Protein AF-K1U7A4-F1 (afdb_monomer_lite)

Secondary structure (DSSP, 8-state):
-PPPPEEEE-GGG-BTTEEEEEETTS-EEEEE-SS--EEE-TTS-EEE-EEEEEEETTS-TTSTT--EEEEEE-SSEEEEESB--SSSSEEEEETTEEEEE--TT---PBP-----

Structure (mmCIF, N/CA/C/O backbone):
data_AF-K1U7A4-F1
#
_entry.id   AF-K1U7A4-F1
#
loop_
_atom_site.group_PDB
_atom_site.id
_atom_site.type_symbol
_atom_site.label_atom_id
_atom_site.label_alt_id
_atom_site.label_comp_id
_atom_site.label_asym_id
_atom_site.label_entity_id
_atom_site.label_seq_id
_atom_site.pdbx_PDB_ins_code
_atom_site.Cartn_x
_atom_site.Cartn_y
_atom_site.Cartn_z
_atom_site.occupancy
_atom_site.B_iso_or_equiv
_atom_site.auth_seq_id
_atom_site.auth_comp_id
_atom_site.auth_asym_id
_atom_site.auth_atom_id
_atom_site.pdbx_PDB_model_num
ATOM 1 N N . PRO A 1 1 ? -33.149 14.684 10.329 1.00 59.38 1 PRO A N 1
ATOM 2 C CA . PRO A 1 1 ? -32.162 14.189 11.317 1.00 59.38 1 PRO A CA 1
ATOM 3 C C . PRO A 1 1 ? -30.839 14.920 11.100 1.00 59.38 1 PRO A C 1
ATOM 5 O O . PRO A 1 1 ? -30.424 15.041 9.953 1.00 59.38 1 PRO A O 1
ATOM 8 N N . GLU A 1 2 ? -30.243 15.468 12.154 1.00 71.88 2 GLU A N 1
ATOM 9 C CA . GLU A 1 2 ? -28.869 15.977 12.084 1.00 71.88 2 GLU A CA 1
ATOM 10 C C . GLU A 1 2 ? -27.924 14.776 11.920 1.00 71.88 2 GLU A C 1
ATOM 12 O O . GLU A 1 2 ? -28.115 13.759 12.588 1.00 71.88 2 GLU A O 1
ATOM 17 N N . GLU A 1 3 ? -26.964 14.841 10.998 1.00 77.06 3 GLU A N 1
ATOM 18 C CA . GLU A 1 3 ? -25.970 13.774 10.846 1.00 77.06 3 GLU A CA 1
ATOM 19 C C . GLU A 1 3 ? -24.976 13.833 12.018 1.00 77.06 3 GLU A C 1
ATOM 21 O O . GLU A 1 3 ? -24.313 14.852 12.225 1.00 77.06 3 GLU A O 1
ATOM 26 N N . SER A 1 4 ? -24.874 12.745 12.794 1.00 87.31 4 SER A N 1
ATOM 27 C CA . SER A 1 4 ? -23.880 12.608 13.867 1.00 87.31 4 SER A CA 1
ATOM 28 C C . SER A 1 4 ? -22.467 12.677 13.287 1.00 87.31 4 SER A C 1
ATOM 30 O O . SER A 1 4 ? -22.133 11.965 12.337 1.00 87.31 4 SER A O 1
ATOM 32 N N . LYS A 1 5 ? -21.612 13.522 13.868 1.00 94.19 5 LYS A N 1
ATOM 33 C CA . LYS A 1 5 ? -20.250 13.751 13.371 1.00 94.19 5 LYS A CA 1
ATOM 34 C C . LYS A 1 5 ? -19.301 12.627 13.779 1.00 94.19 5 LYS A C 1
ATOM 36 O O . LYS A 1 5 ? -19.446 12.016 14.838 1.00 94.19 5 LYS A O 1
ATOM 41 N N . ILE A 1 6 ? -18.285 12.397 12.947 1.00 96.62 6 ILE A N 1
ATOM 42 C CA . ILE A 1 6 ? -17.186 11.478 13.252 1.00 96.62 6 ILE A CA 1
ATOM 43 C C . ILE A 1 6 ? -16.278 12.109 14.311 1.00 96.62 6 ILE A C 1
ATOM 45 O O . ILE A 1 6 ? -15.721 13.183 14.096 1.00 96.62 6 ILE A O 1
ATOM 49 N N . VAL A 1 7 ? -16.084 11.401 15.424 1.00 97.19 7 VAL A N 1
ATOM 50 C CA . VAL A 1 7 ? -15.178 11.805 16.512 1.00 97.19 7 VAL A CA 1
ATOM 51 C C . VAL A 1 7 ? -13.777 11.257 16.283 1.00 97.19 7 VAL A C 1
ATOM 53 O O . VAL A 1 7 ? -12.787 11.967 16.451 1.00 97.19 7 VAL A O 1
ATOM 56 N N . LYS A 1 8 ? -13.676 9.966 15.943 1.00 97.06 8 LYS A N 1
ATOM 57 C CA . LYS A 1 8 ? -12.390 9.296 15.720 1.00 97.06 8 LYS A CA 1
ATOM 58 C C . LYS A 1 8 ? -12.526 8.037 14.879 1.00 97.06 8 LYS A C 1
ATOM 60 O O . LYS A 1 8 ? -13.547 7.356 14.921 1.00 97.06 8 LYS A O 1
ATOM 65 N N . GLU A 1 9 ? -11.442 7.679 14.205 1.00 97.75 9 GLU A N 1
ATOM 66 C CA . GLU A 1 9 ? -11.266 6.350 13.623 1.00 97.75 9 GLU A CA 1
ATOM 67 C C . GLU A 1 9 ? -10.827 5.340 14.697 1.00 97.75 9 GLU A C 1
ATOM 69 O O . GLU A 1 9 ? -9.915 5.594 15.492 1.00 97.75 9 GLU A O 1
ATOM 74 N N . LEU A 1 10 ? -11.445 4.162 14.698 1.00 97.75 10 LEU A N 1
ATOM 75 C CA . LEU A 1 10 ? -11.065 3.010 15.511 1.00 97.75 10 LEU A CA 1
ATOM 76 C C . LEU A 1 10 ? -10.037 2.162 14.750 1.00 97.75 10 LEU A C 1
ATOM 78 O O . LEU A 1 10 ? -10.328 1.075 14.269 1.00 97.75 10 LEU A O 1
ATOM 82 N N . THR A 1 11 ? -8.801 2.656 14.643 1.00 96.81 11 THR A N 1
ATOM 83 C CA . THR A 1 11 ? -7.738 2.013 13.835 1.00 96.81 11 THR A CA 1
ATOM 84 C C . THR A 1 11 ? -7.393 0.568 14.232 1.00 96.81 11 THR A C 1
ATOM 86 O O . THR A 1 11 ? -6.803 -0.154 13.432 1.00 96.81 11 THR A O 1
ATOM 89 N N . GLY A 1 12 ? -7.749 0.137 15.448 1.00 96.69 12 GLY A N 1
ATOM 90 C CA . GLY A 1 12 ? -7.612 -1.254 15.899 1.00 96.69 12 GLY A CA 1
ATOM 91 C C . GLY A 1 12 ? -8.612 -2.222 15.257 1.00 96.69 12 GLY A C 1
ATOM 92 O O . GLY A 1 12 ? -8.328 -3.412 15.197 1.00 96.69 12 GLY A O 1
ATOM 93 N N . GLU A 1 13 ? -9.720 -1.702 14.728 1.00 97.31 13 GLU A N 1
ATOM 94 C CA . GLU A 1 13 ? -10.809 -2.463 14.096 1.00 97.31 13 GLU A CA 1
ATOM 95 C C . GLU A 1 13 ? -10.678 -2.502 12.564 1.00 97.31 13 GLU A C 1
ATOM 97 O O . GLU A 1 13 ? -11.574 -2.963 11.858 1.00 97.31 13 GLU A O 1
ATOM 102 N N . ARG A 1 14 ? -9.569 -1.985 12.015 1.00 98.00 14 ARG A N 1
ATOM 103 C CA . ARG A 1 14 ? -9.309 -2.029 10.572 1.00 98.00 14 ARG A CA 1
ATOM 104 C C . ARG A 1 14 ? -9.319 -3.472 10.081 1.00 98.00 14 ARG A C 1
ATOM 106 O O . ARG A 1 14 ? -8.724 -4.356 10.697 1.00 98.00 14 ARG A O 1
ATOM 113 N N . THR A 1 15 ? -9.926 -3.677 8.921 1.00 98.25 15 THR A N 1
ATOM 114 C CA . THR A 1 15 ? -9.773 -4.902 8.128 1.00 98.25 15 THR A CA 1
ATOM 115 C C . THR A 1 15 ? -9.108 -4.556 6.804 1.00 98.25 15 THR A C 1
ATOM 117 O O . THR A 1 15 ? -8.898 -3.382 6.510 1.00 98.25 15 THR A O 1
ATOM 120 N N . GLU A 1 16 ? -8.808 -5.548 5.973 1.00 98.12 16 GLU A N 1
ATOM 121 C CA . GLU A 1 16 ? -8.326 -5.325 4.604 1.00 98.12 16 GLU A CA 1
ATOM 122 C C . GLU A 1 16 ? -9.192 -4.310 3.832 1.00 98.12 16 GLU A C 1
ATOM 124 O O . GLU A 1 16 ? -8.669 -3.433 3.145 1.00 98.12 16 GLU A O 1
ATOM 129 N N . ASN A 1 17 ? -10.514 -4.357 4.032 1.00 98.38 17 ASN A N 1
ATOM 130 C CA . ASN A 1 17 ? -11.503 -3.647 3.221 1.00 98.38 17 ASN A CA 1
ATOM 131 C C . ASN A 1 17 ? -12.424 -2.713 4.019 1.00 98.38 17 ASN A C 1
ATOM 133 O O . ASN A 1 17 ? -13.454 -2.290 3.490 1.00 98.38 17 ASN A O 1
ATOM 137 N N . SER A 1 18 ? -12.130 -2.408 5.287 1.00 98.19 18 SER A N 1
ATOM 138 C CA . S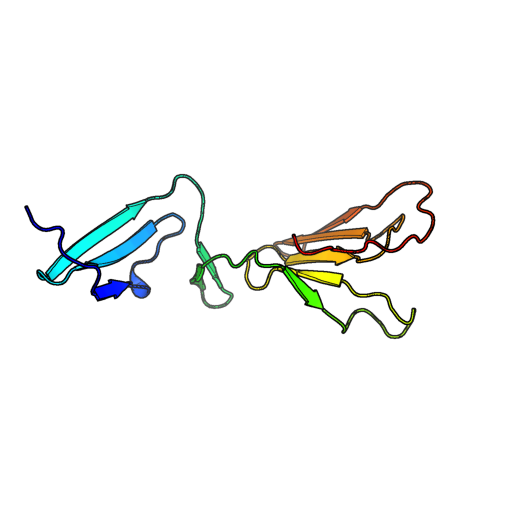ER A 1 18 ? -13.006 -1.540 6.083 1.00 98.19 18 SER A CA 1
ATOM 139 C C . SER A 1 18 ? -12.291 -0.635 7.078 1.00 98.19 18 SER A C 1
ATOM 141 O O . SER A 1 18 ? -11.206 -0.945 7.581 1.00 98.19 18 SER A O 1
ATOM 143 N N . LYS A 1 19 ? -12.954 0.487 7.374 1.00 98.31 19 LYS A N 1
ATOM 144 C CA . LYS A 1 19 ? -12.628 1.416 8.462 1.00 98.31 19 LYS A CA 1
ATOM 145 C C . LYS A 1 19 ? -13.842 1.581 9.364 1.00 98.31 19 LYS A C 1
ATOM 147 O O . LYS A 1 19 ? -14.960 1.723 8.871 1.00 98.31 19 LYS A O 1
ATOM 152 N N . GLU A 1 20 ? -13.612 1.603 10.669 1.00 98.19 20 GLU A N 1
ATOM 153 C CA . GLU A 1 20 ? -14.654 1.831 11.667 1.00 98.19 20 GLU A CA 1
ATOM 154 C C . GLU A 1 20 ? -14.429 3.175 12.362 1.00 98.19 20 GLU A C 1
ATOM 156 O O . GLU A 1 20 ? -13.304 3.523 12.726 1.00 98.19 20 GLU A O 1
ATOM 161 N N . PHE A 1 21 ? -15.501 3.937 12.554 1.00 98.19 21 PHE A N 1
ATOM 162 C CA . PHE A 1 21 ? -15.474 5.270 13.145 1.00 98.19 21 PHE A CA 1
ATOM 163 C C . PHE A 1 21 ? -16.452 5.355 14.314 1.00 98.19 21 PHE A C 1
ATOM 165 O O . PHE A 1 21 ? -17.572 4.857 14.223 1.00 98.19 21 PHE A O 1
ATOM 172 N N . LEU A 1 22 ? -16.039 6.012 15.399 1.00 97.69 22 LEU A N 1
ATOM 173 C CA . LEU A 1 22 ? -16.914 6.370 16.515 1.00 97.69 22 LEU A CA 1
ATOM 174 C C . LEU A 1 22 ? -17.585 7.716 16.224 1.00 97.69 22 LEU A C 1
ATOM 176 O O . LEU A 1 22 ? -16.893 8.686 15.895 1.00 97.69 22 LEU A O 1
ATOM 180 N N . LEU A 1 23 ? -18.905 7.771 16.385 1.00 97.25 23 LEU A N 1
ATOM 181 C CA . LEU A 1 23 ? -19.712 8.980 16.230 1.00 97.25 23 LEU A CA 1
ATOM 182 C C . LEU A 1 23 ? -19.972 9.662 17.585 1.00 97.25 23 LEU A C 1
ATOM 184 O O . LEU A 1 23 ? -19.819 9.047 18.642 1.00 97.25 23 LEU A O 1
ATOM 188 N N . GLU A 1 24 ? -20.354 10.942 17.559 1.00 97.19 24 GLU A N 1
ATOM 189 C CA . GLU A 1 24 ? -20.604 11.750 18.770 1.00 97.19 24 GLU A CA 1
ATOM 190 C C . GLU A 1 24 ? -21.722 11.186 19.665 1.00 97.19 24 GLU A C 1
ATOM 192 O O . GLU A 1 24 ? -21.659 11.325 20.885 1.00 97.19 24 GLU A O 1
ATOM 197 N N . ASP A 1 25 ? -22.705 10.493 19.085 1.00 94.94 25 ASP A N 1
ATOM 198 C CA . ASP A 1 25 ? -23.802 9.831 19.806 1.00 94.94 25 ASP A CA 1
ATOM 199 C C . ASP A 1 25 ? -23.419 8.458 20.401 1.00 94.94 25 ASP A C 1
ATOM 201 O O . ASP A 1 25 ? -24.256 7.769 20.988 1.00 94.94 25 ASP A O 1
ATOM 205 N N . GLY A 1 26 ? -22.152 8.052 20.264 1.00 94.50 26 GLY A N 1
ATOM 206 C CA . GLY A 1 26 ? -21.623 6.773 20.738 1.00 94.50 26 GLY A CA 1
ATOM 207 C C . GLY A 1 26 ? -21.870 5.595 19.792 1.00 94.50 26 GLY A C 1
ATOM 208 O O . GLY A 1 26 ? -21.367 4.499 20.056 1.00 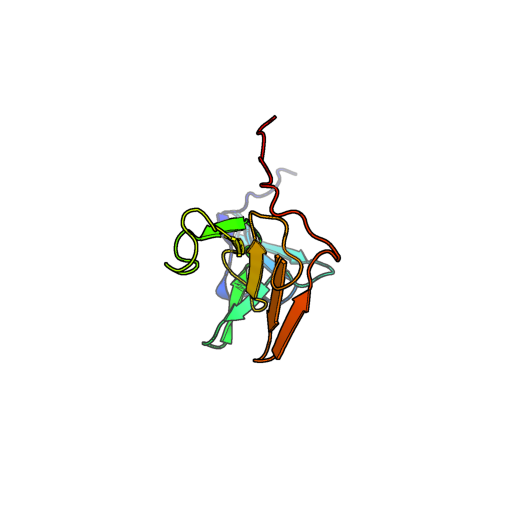94.50 26 GLY A O 1
ATOM 209 N N . THR A 1 27 ? -22.598 5.793 18.690 1.00 96.06 27 THR A N 1
ATOM 210 C CA . THR A 1 27 ? -22.763 4.769 17.653 1.00 96.06 27 THR A CA 1
ATOM 211 C C . THR A 1 27 ? -21.520 4.668 16.767 1.00 96.06 27 THR A C 1
ATOM 213 O O . THR A 1 27 ? -20.555 5.429 16.905 1.00 96.06 27 THR A O 1
ATOM 216 N N . LYS A 1 28 ? -21.509 3.677 15.869 1.00 96.44 28 LYS A N 1
ATOM 217 C CA . LYS A 1 28 ? -20.376 3.407 14.985 1.00 96.44 28 LYS A CA 1
ATOM 218 C C . LYS A 1 28 ? -20.786 3.436 13.520 1.00 96.44 28 LYS A C 1
ATOM 220 O O . LYS A 1 28 ? -21.832 2.904 13.157 1.00 96.44 28 LYS A O 1
ATOM 225 N N . MET A 1 29 ? -19.919 3.996 12.685 1.00 96.75 29 MET A N 1
ATOM 226 C CA . MET A 1 29 ? -20.019 3.940 11.228 1.00 96.75 29 MET A CA 1
ATOM 227 C C . MET A 1 29 ? -18.944 3.001 10.683 1.00 96.75 29 MET A C 1
ATOM 229 O O . MET A 1 29 ? -17.776 3.116 11.053 1.00 96.75 29 MET A O 1
ATOM 233 N N . ILE A 1 30 ? -19.330 2.110 9.770 1.00 97.50 30 ILE A N 1
ATOM 234 C CA . ILE A 1 30 ? -18.404 1.243 9.039 1.00 97.50 30 ILE A CA 1
ATOM 235 C C . ILE A 1 30 ? -18.362 1.713 7.587 1.00 97.50 30 ILE A C 1
ATOM 237 O O . ILE A 1 30 ? -19.377 1.688 6.892 1.00 97.50 30 ILE A O 1
ATOM 241 N N . ALA A 1 31 ? -17.184 2.125 7.128 1.00 97.75 31 ALA A N 1
ATOM 242 C CA . ALA A 1 31 ? -16.914 2.352 5.715 1.00 97.75 31 ALA A CA 1
ATOM 243 C C . ALA A 1 31 ? -16.372 1.054 5.108 1.00 97.75 31 ALA A C 1
ATOM 245 O O . ALA A 1 31 ? -15.301 0.590 5.503 1.00 97.75 31 ALA A O 1
ATOM 246 N N . GLN A 1 32 ? -17.117 0.473 4.168 1.00 98.12 32 GLN A N 1
ATOM 247 C CA . GLN A 1 32 ? -16.755 -0.750 3.452 1.00 98.12 32 GLN A CA 1
ATOM 248 C C . GLN A 1 32 ? -16.266 -0.401 2.042 1.00 98.12 32 GLN A C 1
ATOM 250 O O . GLN A 1 32 ? -16.894 0.393 1.341 1.00 98.12 32 GLN A O 1
ATOM 255 N N . TYR A 1 33 ? -15.172 -1.021 1.620 1.00 97.75 33 TYR A N 1
ATOM 256 C CA . TYR A 1 33 ? -14.581 -0.867 0.296 1.00 97.75 33 TYR A CA 1
ATOM 257 C C . TYR A 1 33 ? -14.614 -2.206 -0.445 1.00 97.75 33 TYR A C 1
ATOM 259 O O . TYR A 1 33 ? -14.527 -3.262 0.175 1.00 97.75 33 TYR A O 1
ATOM 267 N N . ASN A 1 34 ? -14.729 -2.168 -1.772 1.00 97.81 34 ASN A N 1
ATOM 268 C CA . ASN A 1 34 ? -14.709 -3.384 -2.596 1.00 97.81 34 ASN A CA 1
ATOM 269 C C . ASN A 1 34 ? -13.284 -3.898 -2.854 1.00 97.81 34 ASN A C 1
ATOM 271 O O . ASN A 1 34 ? -13.108 -5.064 -3.180 1.00 97.81 34 ASN A O 1
ATOM 275 N N . GLU A 1 35 ? -12.285 -3.029 -2.689 1.00 96.44 35 GLU A N 1
ATOM 276 C CA . GLU A 1 35 ? -10.865 -3.320 -2.891 1.00 96.44 35 GLU A CA 1
ATOM 277 C C . GLU A 1 35 ? -10.094 -3.112 -1.577 1.00 96.44 35 GLU A C 1
ATOM 279 O O . GLU A 1 35 ? -10.566 -2.354 -0.716 1.00 96.44 35 GLU A O 1
ATOM 284 N N . PRO A 1 36 ? -8.943 -3.780 -1.377 1.00 96.88 36 PRO A N 1
ATOM 285 C CA . PRO A 1 36 ? -8.113 -3.589 -0.193 1.00 96.88 36 PRO A CA 1
ATOM 286 C C . PRO A 1 36 ? -7.651 -2.136 -0.031 1.00 96.88 36 PRO A C 1
ATOM 288 O O . PRO A 1 36 ? -7.098 -1.530 -0.948 1.00 96.88 36 PRO A O 1
ATOM 291 N N . VAL A 1 37 ? -7.848 -1.577 1.162 1.00 97.50 37 VAL A N 1
ATOM 292 C CA . VAL A 1 37 ? -7.376 -0.230 1.546 1.00 97.50 37 VAL A CA 1
ATOM 293 C C . VAL A 1 37 ? -6.327 -0.275 2.659 1.00 97.50 37 VAL A C 1
ATOM 295 O O . VAL A 1 37 ? -5.644 0.721 2.916 1.00 97.50 37 VAL A O 1
ATOM 298 N N . HIS A 1 38 ? -6.154 -1.440 3.284 1.00 98.12 38 HIS A N 1
ATOM 299 C CA . HIS A 1 38 ? -5.092 -1.708 4.242 1.00 98.12 38 HIS A CA 1
ATOM 300 C C . HIS A 1 38 ? -4.297 -2.950 3.843 1.00 98.12 38 HIS A C 1
ATOM 302 O O . HIS A 1 38 ? -4.835 -3.883 3.256 1.00 98.12 38 HIS A O 1
ATOM 308 N N . TYR A 1 39 ? -3.039 -2.988 4.266 1.00 97.31 39 TYR A N 1
ATOM 309 C CA . TYR A 1 39 ? -2.175 -4.163 4.215 1.00 97.31 39 TYR A CA 1
ATOM 310 C C . TYR A 1 39 ? -1.644 -4.478 5.612 1.00 97.31 39 TYR A C 1
ATOM 312 O O . TYR A 1 39 ? -1.693 -3.637 6.516 1.00 97.31 39 TYR A O 1
ATOM 320 N N . LYS A 1 40 ? -1.130 -5.693 5.811 1.00 96.44 40 LYS A N 1
ATOM 321 C CA . LYS A 1 40 ? -0.436 -6.043 7.053 1.00 96.44 40 LYS A CA 1
ATOM 322 C C . LYS A 1 40 ? 1.027 -5.630 6.976 1.00 96.44 40 LYS A C 1
ATOM 324 O O . LYS A 1 40 ? 1.741 -6.041 6.066 1.00 96.44 40 LYS A O 1
ATOM 329 N N . ASP A 1 41 ? 1.478 -4.849 7.951 1.00 94.44 41 ASP A N 1
ATOM 330 C CA . ASP A 1 41 ? 2.897 -4.534 8.104 1.00 94.44 41 ASP A CA 1
ATOM 331 C C . ASP A 1 41 ? 3.715 -5.764 8.546 1.00 94.44 41 ASP A C 1
ATOM 333 O O . ASP A 1 41 ? 3.186 -6.849 8.800 1.00 94.44 41 ASP A O 1
ATOM 337 N N . SER A 1 42 ? 5.032 -5.593 8.689 1.00 91.81 42 SER A N 1
ATOM 338 C CA . SER A 1 42 ? 5.939 -6.659 9.142 1.00 91.81 42 SER A CA 1
ATOM 339 C C . SER A 1 42 ? 5.640 -7.189 10.552 1.00 91.81 42 SER A C 1
ATOM 341 O O . SER A 1 42 ? 6.187 -8.217 10.946 1.00 91.81 42 SER A O 1
ATOM 343 N N . LYS A 1 43 ? 4.775 -6.510 11.315 1.00 95.00 43 LYS A N 1
ATOM 344 C CA . LYS A 1 43 ? 4.302 -6.913 12.645 1.00 95.00 43 LYS A CA 1
ATOM 345 C C . LYS A 1 43 ? 2.886 -7.500 12.601 1.00 95.00 43 LYS A C 1
ATOM 347 O O . LYS A 1 43 ? 2.333 -7.821 13.651 1.00 95.00 43 LYS A O 1
ATOM 352 N N . GLY A 1 44 ? 2.293 -7.645 11.415 1.00 95.12 44 GLY A N 1
ATOM 353 C CA . GLY A 1 44 ? 0.949 -8.178 11.213 1.00 95.12 44 GLY A CA 1
ATOM 354 C C . GLY A 1 44 ? -0.184 -7.186 11.496 1.00 95.12 44 GLY A C 1
ATOM 355 O O . GLY A 1 44 ? -1.342 -7.608 11.541 1.00 95.12 44 GLY A O 1
ATOM 356 N N . LYS A 1 45 ? 0.114 -5.894 11.691 1.00 96.62 45 LYS A N 1
ATOM 357 C CA . LYS A 1 45 ? -0.887 -4.851 11.956 1.00 96.62 45 LYS A CA 1
ATOM 358 C C . LYS A 1 45 ? -1.426 -4.279 10.648 1.00 96.62 45 LYS A C 1
ATOM 360 O O . LYS A 1 45 ? -0.656 -4.012 9.732 1.00 96.62 45 LYS A O 1
ATOM 365 N N . TRP A 1 46 ? -2.732 -4.018 10.592 1.00 97.88 46 TRP A N 1
ATOM 366 C CA . TRP A 1 46 ? -3.347 -3.297 9.479 1.00 97.88 46 TRP A CA 1
ATOM 367 C C . TRP A 1 46 ? -2.874 -1.839 9.414 1.00 97.88 46 TRP A C 1
ATOM 369 O O . TRP A 1 46 ? -3.085 -1.046 10.340 1.00 97.88 46 TRP A O 1
ATOM 379 N N . VAL A 1 47 ? -2.246 -1.489 8.297 1.00 97.00 47 VAL A N 1
ATOM 380 C CA . VAL A 1 47 ? -1.763 -0.148 7.959 1.00 97.00 47 VAL A CA 1
ATOM 381 C C . VAL A 1 47 ? -2.386 0.268 6.634 1.00 97.00 47 VAL A C 1
ATOM 383 O O . VAL A 1 47 ? -2.637 -0.555 5.766 1.00 97.00 47 VAL A O 1
ATOM 386 N N . GLU A 1 48 ? -2.687 1.553 6.499 1.00 96.50 48 GLU A N 1
ATOM 387 C CA . GLU A 1 48 ? -3.311 2.107 5.299 1.00 96.50 48 GLU A CA 1
ATOM 388 C C . GLU A 1 48 ? -2.322 2.189 4.141 1.00 96.50 48 GLU A C 1
ATOM 390 O O . GLU A 1 48 ? -1.169 2.591 4.327 1.00 96.50 48 GLU A O 1
ATOM 395 N N . TYR A 1 49 ? -2.788 1.833 2.943 1.00 96.88 49 TYR A N 1
ATOM 396 C CA . TYR A 1 49 ? -2.024 2.063 1.726 1.00 96.88 49 TYR A CA 1
ATOM 397 C C . TYR A 1 49 ? -1.772 3.556 1.528 1.00 96.88 49 TYR A C 1
ATOM 399 O O . TYR A 1 49 ? -2.692 4.371 1.501 1.00 96.88 49 TYR A O 1
ATOM 407 N N . ASN A 1 50 ? -0.509 3.917 1.330 1.00 95.75 50 ASN A N 1
ATOM 408 C CA . ASN A 1 50 ? -0.105 5.266 0.979 1.00 95.75 50 ASN A CA 1
ATOM 409 C C . ASN A 1 50 ? 0.644 5.242 -0.354 1.00 95.75 50 ASN A C 1
ATOM 411 O O . ASN A 1 50 ? 1.864 5.065 -0.414 1.00 95.75 50 ASN A O 1
ATOM 415 N N . ASN A 1 51 ? -0.131 5.433 -1.420 1.00 93.88 51 ASN A N 1
ATOM 416 C CA . ASN A 1 51 ? 0.346 5.443 -2.800 1.00 93.88 51 ASN A CA 1
ATOM 417 C C . ASN A 1 51 ? 0.834 6.824 -3.261 1.00 93.88 51 ASN A C 1
ATOM 419 O O . ASN A 1 51 ? 1.157 6.989 -4.436 1.00 93.88 51 ASN A O 1
ATOM 423 N N . THR A 1 52 ? 0.910 7.816 -2.364 1.00 93.69 52 THR A N 1
ATOM 424 C CA . THR A 1 52 ? 1.544 9.095 -2.690 1.00 93.69 52 THR A CA 1
ATOM 425 C C . THR A 1 52 ? 3.005 8.843 -3.030 1.00 93.69 52 THR A C 1
ATOM 427 O O . THR A 1 52 ? 3.740 8.225 -2.256 1.00 93.69 52 THR A O 1
ATOM 430 N N . LEU A 1 53 ? 3.408 9.322 -4.203 1.00 91.44 53 LEU A N 1
ATOM 431 C CA . LEU A 1 53 ? 4.768 9.198 -4.693 1.00 91.44 53 LEU A CA 1
ATOM 432 C C . LEU A 1 53 ? 5.636 10.312 -4.114 1.00 91.44 53 LEU A C 1
ATOM 434 O O . LEU A 1 53 ? 5.271 11.486 -4.166 1.00 91.44 53 LEU A O 1
ATOM 438 N N . SER A 1 54 ? 6.799 9.942 -3.591 1.00 89.75 54 SER A N 1
ATOM 439 C CA . SER A 1 54 ? 7.828 10.885 -3.155 1.00 89.75 54 SER A CA 1
ATOM 440 C C . SER A 1 54 ? 9.137 10.609 -3.871 1.00 89.75 54 SER A C 1
ATOM 442 O O . SER A 1 54 ? 9.484 9.450 -4.105 1.00 89.75 54 SER A O 1
ATOM 444 N N . GLU A 1 55 ? 9.859 11.676 -4.203 1.00 88.31 55 GLU A N 1
ATOM 445 C CA . GLU A 1 55 ? 11.185 11.571 -4.798 1.00 88.31 55 GLU A CA 1
ATOM 446 C C . GLU A 1 55 ? 12.171 10.975 -3.784 1.00 88.31 55 GLU A C 1
ATOM 448 O O . GLU A 1 55 ? 12.409 11.533 -2.712 1.00 88.31 55 GLU A O 1
ATOM 453 N N . ASP A 1 56 ? 12.762 9.847 -4.150 1.00 78.50 56 ASP A N 1
ATOM 454 C CA . ASP A 1 56 ? 13.906 9.249 -3.494 1.00 78.50 56 ASP A CA 1
ATOM 455 C C . ASP A 1 56 ? 15.187 9.695 -4.216 1.00 78.50 56 ASP A C 1
ATOM 457 O O . ASP A 1 56 ? 15.477 9.303 -5.354 1.00 78.50 56 ASP A O 1
ATOM 461 N N . LYS A 1 57 ? 15.950 10.551 -3.531 1.00 66.56 57 LYS A N 1
ATOM 462 C CA . LYS A 1 57 ? 17.230 11.104 -3.998 1.00 66.56 57 LYS A CA 1
ATOM 463 C C . LYS A 1 57 ? 18.423 10.187 -3.699 1.00 66.56 57 LYS A C 1
ATOM 465 O O . LYS A 1 57 ? 19.557 10.592 -3.937 1.00 66.56 57 LYS A O 1
ATOM 470 N N . THR A 1 58 ? 18.195 8.984 -3.161 1.00 57.62 58 THR A N 1
ATOM 471 C CA . THR A 1 58 ? 19.260 8.044 -2.768 1.00 57.62 58 THR A CA 1
ATOM 472 C C . THR A 1 58 ? 19.636 7.027 -3.852 1.00 57.62 58 THR A C 1
ATOM 474 O O . THR A 1 58 ? 20.525 6.202 -3.637 1.00 57.62 58 THR A O 1
ATOM 477 N N . ALA A 1 59 ? 19.014 7.087 -5.036 1.00 50.34 59 ALA A N 1
ATOM 478 C CA . ALA A 1 59 ? 19.310 6.191 -6.151 1.00 50.34 59 ALA A CA 1
ATOM 479 C C . ALA A 1 59 ? 20.733 6.423 -6.717 1.00 50.34 59 ALA A C 1
ATOM 481 O O . ALA A 1 59 ? 20.948 7.321 -7.515 1.00 50.34 59 ALA A O 1
ATOM 482 N N . SER A 1 60 ? 21.672 5.586 -6.257 1.00 45.06 60 SER A N 1
ATOM 483 C CA . SER A 1 60 ? 23.072 5.337 -6.670 1.00 45.06 60 SER A CA 1
ATOM 484 C C . SER A 1 60 ? 23.988 6.532 -7.039 1.00 45.06 60 SER A C 1
ATOM 486 O O . SER A 1 60 ? 23.683 7.304 -7.944 1.00 45.06 60 SER A O 1
ATOM 488 N N . PRO A 1 61 ? 25.214 6.619 -6.475 1.00 44.91 61 PRO A N 1
ATOM 489 C CA . PRO A 1 61 ? 26.240 7.600 -6.870 1.00 44.91 61 PRO A CA 1
ATOM 490 C C . PRO A 1 61 ? 26.724 7.500 -8.330 1.00 44.91 61 PRO A C 1
ATOM 492 O O . PRO A 1 61 ? 27.454 8.380 -8.784 1.00 44.91 61 PRO A O 1
ATOM 495 N N . ASP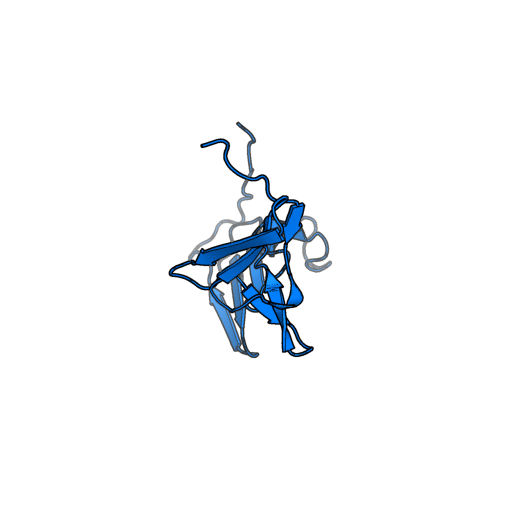 A 1 62 ? 26.365 6.435 -9.053 1.00 48.66 62 ASP A N 1
ATOM 496 C CA . ASP A 1 62 ? 26.985 6.083 -10.337 1.00 48.66 62 ASP A CA 1
ATOM 497 C C . ASP A 1 62 ? 26.502 6.924 -11.533 1.00 48.66 62 ASP A C 1
ATOM 499 O O . ASP A 1 62 ? 27.194 6.999 -12.547 1.00 48.66 62 ASP A O 1
ATOM 503 N N . GLU A 1 63 ? 25.359 7.613 -11.433 1.00 51.25 63 GLU A N 1
ATOM 504 C CA . GLU A 1 63 ? 24.916 8.585 -12.442 1.00 51.25 63 GLU A CA 1
ATOM 505 C C . GLU A 1 63 ? 24.284 9.814 -11.765 1.00 51.25 63 GLU A C 1
ATOM 507 O O . GLU A 1 63 ? 23.106 9.825 -11.408 1.00 51.25 63 GLU A O 1
ATOM 512 N N . ALA A 1 64 ? 25.055 10.896 -11.620 1.00 43.88 64 ALA A N 1
ATOM 513 C CA . ALA A 1 64 ? 24.563 12.160 -11.076 1.00 43.88 64 ALA A CA 1
ATOM 514 C C . ALA A 1 64 ? 23.234 12.604 -11.742 1.00 43.88 64 ALA A C 1
ATOM 516 O O . ALA A 1 64 ? 23.128 12.762 -12.964 1.00 43.88 64 ALA A O 1
ATOM 517 N N . GLY A 1 65 ? 22.196 12.814 -10.924 1.00 56.06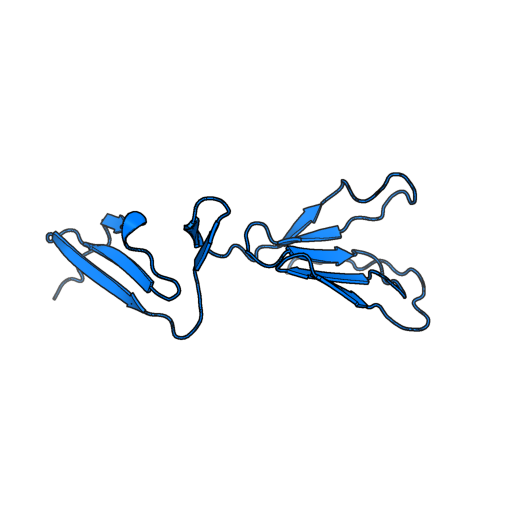 65 GLY A N 1
ATOM 518 C CA . GLY A 1 65 ? 20.878 13.297 -11.352 1.00 56.06 65 GLY A CA 1
ATOM 519 C C . GLY A 1 65 ? 19.881 12.217 -11.780 1.00 56.06 65 GLY A C 1
ATOM 520 O O . GLY A 1 65 ? 18.941 12.533 -12.511 1.00 56.06 65 GLY A O 1
ATOM 521 N N . ASP A 1 66 ? 20.109 10.959 -11.410 1.00 66.00 66 ASP A N 1
ATOM 522 C CA . ASP A 1 66 ? 19.143 9.866 -11.511 1.00 66.00 66 ASP A CA 1
ATOM 523 C C . ASP A 1 66 ? 18.327 9.801 -10.209 1.00 66.00 66 ASP A C 1
ATOM 525 O O . ASP A 1 66 ? 18.816 9.335 -9.188 1.00 66.00 66 ASP A O 1
ATOM 529 N N . SER A 1 67 ? 17.113 10.358 -10.208 1.00 76.50 67 SER A N 1
ATOM 530 C CA . SER A 1 67 ? 16.198 10.235 -9.066 1.00 76.50 67 SER A CA 1
ATOM 531 C C . SER A 1 67 ? 15.065 9.283 -9.416 1.00 76.50 67 SER A C 1
ATOM 533 O O . SER A 1 67 ? 14.809 8.964 -10.585 1.00 76.50 67 SER A O 1
ATOM 535 N N . SER A 1 68 ? 14.406 8.764 -8.391 1.00 86.94 68 SER A N 1
ATOM 536 C CA . SER A 1 68 ? 13.275 7.865 -8.572 1.00 86.94 68 SER A CA 1
ATOM 537 C C . SER A 1 68 ? 12.127 8.273 -7.673 1.00 86.94 68 SER A C 1
ATOM 539 O O . SER A 1 68 ? 12.327 8.976 -6.693 1.00 86.94 68 SER A O 1
ATOM 541 N N . TYR A 1 69 ? 10.921 7.849 -8.008 1.00 91.38 69 TYR A N 1
ATOM 542 C CA . TYR A 1 69 ? 9.736 8.039 -7.196 1.00 91.38 69 TYR A CA 1
ATOM 543 C C . TYR A 1 69 ? 9.321 6.699 -6.616 1.00 91.38 69 TYR A C 1
ATOM 545 O O . TYR A 1 69 ? 9.202 5.715 -7.349 1.00 91.38 69 TYR A O 1
ATOM 553 N N . THR A 1 70 ? 9.082 6.679 -5.309 1.00 93.06 70 THR A N 1
ATOM 554 C CA . THR A 1 70 ? 8.571 5.509 -4.595 1.00 93.06 70 THR A CA 1
ATOM 555 C C . THR A 1 70 ? 7.266 5.837 -3.896 1.00 93.06 70 THR A C 1
ATOM 557 O O . THR A 1 70 ? 7.050 6.973 -3.468 1.00 93.06 70 THR A O 1
ATOM 560 N N . ASN A 1 71 ? 6.391 4.842 -3.771 1.00 94.56 71 ASN A N 1
ATOM 561 C CA . ASN A 1 71 ? 5.234 4.942 -2.891 1.00 94.56 71 ASN A CA 1
ATOM 562 C C . ASN A 1 71 ? 5.676 4.964 -1.422 1.00 94.56 71 ASN A C 1
ATOM 564 O O . ASN A 1 71 ? 6.696 4.377 -1.054 1.00 94.56 71 ASN A O 1
ATOM 568 N N . LYS A 1 72 ? 4.904 5.653 -0.578 1.00 92.56 72 LYS A N 1
ATOM 569 C CA . LYS A 1 72 ? 5.273 5.906 0.819 1.00 92.56 72 LYS A CA 1
ATOM 570 C C . LYS A 1 72 ? 5.046 4.706 1.740 1.00 92.56 72 LYS A C 1
ATOM 572 O O . LYS A 1 72 ? 5.823 4.517 2.671 1.00 92.56 72 LYS A O 1
ATOM 577 N N . SER A 1 73 ? 3.974 3.935 1.536 1.00 92.94 73 SER A N 1
ATOM 578 C CA . SER A 1 73 ? 3.634 2.796 2.406 1.00 92.94 73 SER A CA 1
ATOM 579 C C . SER A 1 73 ? 2.759 1.776 1.678 1.00 92.94 73 SER A C 1
ATOM 581 O O . SER A 1 73 ? 1.647 2.103 1.268 1.00 92.94 73 SER A O 1
ATOM 583 N N . SER A 1 74 ? 3.250 0.549 1.514 1.00 95.38 74 SER A N 1
ATOM 584 C CA . SER A 1 74 ? 2.534 -0.566 0.883 1.00 95.38 74 SER A CA 1
ATOM 585 C C . SER A 1 74 ? 3.258 -1.891 1.162 1.00 95.38 74 SER A C 1
ATOM 587 O O . SER A 1 74 ? 4.419 -1.884 1.575 1.00 95.38 74 SER A O 1
ATOM 589 N N . ASP A 1 75 ? 2.596 -3.017 0.909 1.00 94.88 75 ASP A N 1
ATOM 590 C CA . ASP A 1 75 ? 3.202 -4.352 0.788 1.00 94.88 75 ASP A CA 1
ATOM 591 C C . ASP A 1 75 ? 3.799 -4.620 -0.610 1.00 94.88 75 ASP A C 1
ATOM 593 O O . ASP A 1 75 ? 4.470 -5.632 -0.837 1.00 94.88 75 ASP A O 1
ATOM 597 N N . ILE A 1 76 ? 3.605 -3.683 -1.540 1.00 94.62 76 ILE A N 1
ATOM 598 C CA . ILE A 1 76 ? 4.235 -3.649 -2.858 1.00 94.62 76 ILE A CA 1
ATOM 599 C C . ILE A 1 76 ? 5.111 -2.399 -2.939 1.00 94.62 76 ILE A C 1
ATOM 601 O O . ILE A 1 76 ? 4.616 -1.270 -2.907 1.00 94.62 76 ILE A O 1
ATOM 605 N N . SER A 1 77 ? 6.420 -2.588 -3.087 1.00 93.56 77 SER A N 1
ATOM 606 C CA . SER A 1 77 ? 7.343 -1.487 -3.359 1.00 93.56 77 SER A CA 1
ATOM 607 C C . SER A 1 77 ? 7.314 -1.157 -4.848 1.00 93.56 77 SER A C 1
ATOM 609 O O . SER A 1 77 ? 7.552 -2.024 -5.692 1.00 93.56 77 SER A O 1
ATOM 611 N N . VAL A 1 78 ? 7.004 0.098 -5.165 1.00 94.12 78 VAL A N 1
ATOM 612 C CA . VAL A 1 78 ? 6.973 0.628 -6.531 1.00 94.12 78 VAL A CA 1
ATOM 613 C C . VAL A 1 78 ? 8.110 1.622 -6.678 1.00 94.12 78 VAL A C 1
ATOM 615 O O . VAL A 1 78 ? 8.210 2.544 -5.880 1.00 94.12 78 VAL A O 1
ATOM 618 N N . ASN A 1 79 ? 8.933 1.481 -7.714 1.00 93.06 79 ASN A N 1
ATOM 619 C CA . ASN A 1 79 ? 9.956 2.464 -8.057 1.00 93.06 79 ASN A CA 1
ATOM 620 C C . ASN A 1 79 ? 9.819 2.891 -9.522 1.00 93.06 79 ASN A C 1
ATOM 622 O O . ASN A 1 79 ? 9.775 2.042 -10.420 1.00 93.06 79 ASN A O 1
ATOM 626 N N . LEU A 1 80 ? 9.754 4.203 -9.743 1.00 92.00 80 LEU A N 1
ATOM 627 C CA . LEU A 1 80 ? 9.637 4.839 -11.053 1.00 92.00 80 LEU A CA 1
ATOM 628 C C . LEU A 1 80 ? 10.828 5.771 -11.268 1.00 92.00 80 LEU A C 1
ATOM 630 O O . LEU A 1 80 ? 11.004 6.731 -10.523 1.00 92.00 80 LEU A O 1
ATOM 634 N N . SER A 1 81 ? 11.645 5.533 -12.287 1.00 88.38 81 SER A N 1
ATOM 635 C CA . SER A 1 81 ? 12.755 6.432 -12.606 1.00 88.38 81 SER A CA 1
ATOM 636 C C . SER A 1 81 ? 12.256 7.757 -13.194 1.00 88.38 81 SER A C 1
ATOM 638 O O . SER A 1 81 ? 11.306 7.784 -13.974 1.00 88.38 81 SER A O 1
ATOM 640 N N . ASN A 1 82 ? 12.941 8.859 -12.878 1.00 86.38 82 ASN A N 1
ATOM 641 C CA . ASN A 1 82 ? 12.692 10.173 -13.483 1.00 86.38 82 ASN A CA 1
ATOM 642 C C . ASN A 1 82 ? 13.267 10.327 -14.914 1.00 86.38 82 ASN A C 1
ATOM 644 O O . ASN A 1 82 ? 13.127 11.381 -15.543 1.00 86.38 82 ASN A O 1
ATOM 648 N N . LYS A 1 83 ? 13.932 9.291 -15.438 1.00 82.81 83 LYS A N 1
ATOM 649 C CA . LYS A 1 83 ? 14.561 9.258 -16.765 1.00 82.81 83 LYS A CA 1
ATOM 650 C C . LYS A 1 83 ? 14.099 8.044 -17.537 1.00 82.81 83 LYS A C 1
ATOM 652 O O . LYS A 1 83 ? 14.144 6.941 -17.006 1.00 82.81 83 LYS A O 1
ATOM 657 N N . ALA A 1 84 ? 13.793 8.223 -18.819 1.00 85.19 84 ALA A N 1
ATOM 658 C CA . ALA A 1 84 ? 13.540 7.104 -19.716 1.00 85.19 84 ALA A CA 1
ATOM 659 C C . ALA A 1 84 ? 14.763 6.171 -19.784 1.00 85.19 84 ALA A C 1
ATOM 661 O O . ALA A 1 84 ? 15.875 6.597 -20.109 1.00 85.19 84 ALA A O 1
ATOM 662 N N . LYS A 1 85 ? 14.546 4.886 -19.486 1.00 83.69 85 LYS A N 1
ATOM 663 C CA . LYS A 1 85 ? 15.568 3.831 -19.511 1.00 83.69 85 LYS A CA 1
ATOM 664 C C . LYS A 1 85 ? 15.043 2.588 -20.213 1.00 83.69 85 LYS A C 1
ATOM 666 O O . LYS A 1 85 ? 13.852 2.286 -20.147 1.00 83.69 85 LYS A O 1
ATOM 671 N N . SER A 1 86 ? 15.949 1.827 -20.819 1.00 86.25 86 SER A N 1
ATOM 672 C CA . SER A 1 86 ? 15.632 0.528 -21.425 1.00 86.25 86 SER A CA 1
ATOM 673 C C . SER A 1 86 ? 15.498 -0.606 -20.415 1.00 86.25 86 SER A C 1
ATOM 675 O O . SER A 1 86 ? 14.891 -1.632 -20.704 1.00 86.25 86 SER A O 1
ATOM 677 N N . LYS A 1 87 ? 16.022 -0.416 -19.202 1.00 86.38 87 LYS A N 1
ATOM 678 C CA . LYS A 1 87 ? 15.916 -1.345 -18.072 1.00 86.38 87 LYS A CA 1
ATOM 679 C C . LYS A 1 87 ? 15.708 -0.546 -16.792 1.00 86.38 87 LYS A C 1
ATOM 681 O O . LYS A 1 87 ? 16.244 0.553 -16.681 1.00 86.38 87 LYS A O 1
ATOM 686 N N . ASN A 1 88 ? 14.991 -1.104 -15.816 1.00 87.19 88 ASN A N 1
ATOM 687 C CA . ASN A 1 88 ? 14.770 -0.457 -14.517 1.00 87.19 88 ASN A CA 1
ATOM 688 C C . ASN A 1 88 ? 14.144 0.950 -14.613 1.00 87.19 88 ASN A C 1
ATOM 690 O O . ASN A 1 88 ? 14.421 1.801 -13.774 1.00 87.19 88 ASN A O 1
ATOM 694 N N . MET A 1 89 ? 13.310 1.198 -15.632 1.00 90.06 89 MET A N 1
ATOM 695 C CA . MET A 1 89 ? 12.477 2.408 -15.693 1.00 90.06 89 MET A CA 1
ATOM 696 C C . MET A 1 89 ? 11.349 2.310 -14.669 1.00 90.06 89 MET A C 1
ATOM 698 O O . MET A 1 89 ? 11.088 3.247 -13.922 1.00 90.06 89 MET A O 1
ATOM 702 N N . ILE A 1 90 ? 10.696 1.148 -14.647 1.00 92.88 90 ILE A N 1
ATOM 703 C CA . ILE A 1 90 ? 9.669 0.784 -13.680 1.00 92.88 90 ILE A CA 1
ATOM 704 C C . ILE A 1 90 ? 10.129 -0.501 -13.004 1.00 92.88 90 ILE A C 1
ATOM 706 O O . ILE A 1 90 ? 10.618 -1.429 -13.665 1.00 92.88 90 ILE A O 1
ATOM 710 N N . SER A 1 91 ? 9.988 -0.569 -11.684 1.00 94.38 91 SER A N 1
ATOM 711 C CA . SER A 1 91 ? 10.121 -1.827 -10.963 1.00 94.38 91 SER A CA 1
ATOM 712 C C . SER A 1 91 ? 9.093 -1.966 -9.854 1.00 94.38 91 SER A C 1
ATOM 714 O O . SER A 1 91 ? 8.730 -0.996 -9.192 1.00 94.38 91 SER A O 1
ATOM 716 N N . LEU A 1 92 ? 8.633 -3.200 -9.689 1.00 95.56 92 LEU A N 1
ATOM 717 C CA . LEU A 1 92 ? 7.688 -3.626 -8.671 1.00 95.56 92 LEU A CA 1
ATOM 718 C C . LEU A 1 92 ? 8.345 -4.748 -7.880 1.00 95.56 92 LEU A C 1
ATOM 720 O O . LEU A 1 92 ? 8.860 -5.699 -8.478 1.00 95.56 92 LEU A O 1
ATOM 724 N N . GLN A 1 93 ? 8.322 -4.647 -6.557 1.00 95.06 93 GLN A N 1
ATOM 725 C CA . GLN A 1 93 ? 8.792 -5.696 -5.665 1.00 95.06 93 GLN A CA 1
ATOM 726 C C . GLN A 1 93 ? 7.699 -6.071 -4.670 1.00 95.06 93 GLN A C 1
ATOM 728 O O . GLN A 1 93 ? 7.145 -5.215 -3.986 1.00 95.06 93 GLN A O 1
ATOM 733 N N . SER A 1 94 ? 7.411 -7.365 -4.581 1.00 93.88 94 SER A N 1
ATOM 734 C CA . SER A 1 94 ? 6.462 -7.927 -3.622 1.00 93.88 94 SER A CA 1
ATOM 735 C C . SER A 1 94 ? 6.890 -9.343 -3.256 1.00 93.88 94 SER A C 1
ATOM 737 O O . SER A 1 94 ? 7.364 -10.093 -4.112 1.00 93.88 94 SER A O 1
ATOM 739 N N . ASN A 1 95 ? 6.760 -9.709 -1.978 1.00 90.50 95 ASN A N 1
ATOM 740 C CA . ASN A 1 95 ? 7.063 -11.053 -1.470 1.00 90.50 95 ASN A CA 1
ATOM 741 C C . ASN A 1 95 ? 8.447 -11.595 -1.886 1.00 90.50 95 ASN A C 1
ATOM 743 O O . ASN A 1 95 ? 8.605 -12.777 -2.173 1.00 90.50 95 ASN A O 1
ATOM 747 N N . GLY A 1 96 ? 9.456 -10.719 -1.957 1.00 90.31 96 GLY A N 1
ATOM 748 C CA . GLY A 1 96 ? 10.822 -11.071 -2.367 1.00 90.31 96 GLY A CA 1
ATOM 749 C C . GLY A 1 96 ? 11.042 -11.211 -3.879 1.00 90.31 96 GLY A C 1
ATOM 750 O O . GLY A 1 96 ? 12.190 -11.292 -4.310 1.00 90.31 96 GLY A O 1
ATOM 751 N N . TYR A 1 97 ? 9.990 -11.163 -4.6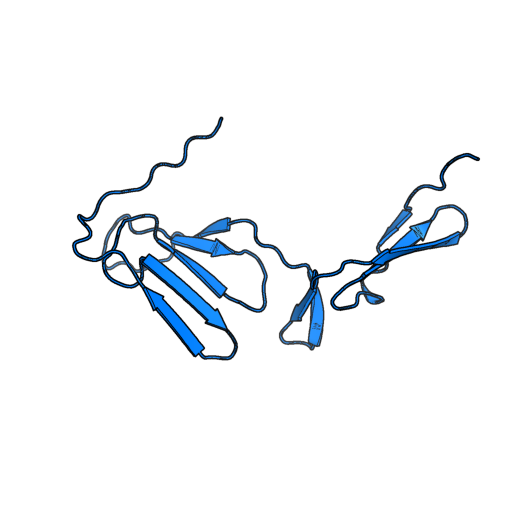97 1.00 96.00 97 TYR A N 1
ATOM 752 C CA . TYR A 1 97 ? 10.077 -11.197 -6.158 1.00 96.00 97 TYR A CA 1
ATOM 753 C C . TYR A 1 97 ? 10.092 -9.787 -6.743 1.00 96.00 97 TYR A C 1
ATOM 755 O O . TYR A 1 97 ? 9.465 -8.875 -6.204 1.00 96.00 97 TYR A O 1
ATOM 763 N N . LYS A 1 98 ? 10.793 -9.612 -7.869 1.00 95.31 98 LYS A N 1
ATOM 764 C CA . LYS A 1 98 ? 10.907 -8.332 -8.576 1.00 95.31 98 LYS A CA 1
ATOM 765 C C . LYS A 1 98 ? 10.566 -8.495 -10.052 1.00 95.31 98 LYS A C 1
ATOM 767 O O . LYS A 1 98 ? 11.132 -9.350 -10.727 1.00 95.31 98 LYS A O 1
ATOM 772 N N . ILE A 1 99 ? 9.708 -7.614 -10.557 1.00 96.19 99 ILE A N 1
ATOM 773 C CA . ILE A 1 99 ? 9.467 -7.420 -11.991 1.00 96.19 99 ILE A CA 1
ATOM 774 C C . ILE A 1 99 ? 9.980 -6.028 -12.359 1.00 96.19 99 ILE A C 1
ATOM 776 O O . ILE A 1 99 ? 9.793 -5.069 -11.609 1.00 96.19 99 ILE A O 1
ATOM 780 N N . SER A 1 100 ? 10.660 -5.906 -13.499 1.00 94.62 100 SER A N 1
ATOM 781 C CA . SER A 1 100 ? 11.141 -4.617 -13.987 1.00 94.62 100 SER A CA 1
ATOM 782 C C . SER A 1 100 ? 11.203 -4.567 -15.506 1.00 94.62 100 SER A C 1
ATOM 784 O O . SER A 1 100 ? 11.567 -5.548 -16.150 1.00 94.62 100 SER A O 1
ATOM 786 N N . TRP A 1 101 ? 10.864 -3.409 -16.066 1.00 94.31 101 TRP A N 1
ATOM 787 C CA . TRP A 1 101 ? 10.898 -3.161 -17.502 1.00 94.31 101 TRP A CA 1
ATOM 788 C C . TRP A 1 101 ? 11.290 -1.712 -17.806 1.00 94.31 101 TRP A C 1
ATOM 790 O O . TRP A 1 101 ? 11.492 -0.884 -16.910 1.00 94.31 101 TRP A O 1
ATOM 800 N N . GLY A 1 102 ? 11.448 -1.430 -19.094 1.00 92.38 102 GLY A N 1
ATOM 801 C CA . GLY A 1 102 ? 11.755 -0.118 -19.638 1.00 92.38 102 GLY A CA 1
ATOM 802 C C . GLY A 1 102 ? 11.368 -0.032 -21.107 1.00 92.38 102 GLY A C 1
ATOM 803 O O . GLY A 1 102 ? 10.775 -0.962 -21.652 1.00 92.38 102 GLY A O 1
ATOM 804 N N . TYR A 1 103 ? 11.679 1.099 -21.729 1.00 87.88 103 TYR A N 1
ATOM 805 C CA . TYR A 1 103 ? 11.372 1.335 -23.136 1.00 87.88 103 TYR A CA 1
ATOM 806 C C . TYR A 1 103 ? 12.506 0.835 -24.021 1.00 87.88 103 TYR A C 1
ATOM 808 O O . TYR A 1 103 ? 13.667 1.202 -23.822 1.00 87.88 103 TYR A O 1
ATOM 816 N N . ASP A 1 104 ? 12.178 0.031 -25.026 1.00 86.19 104 ASP A N 1
ATOM 817 C CA . ASP A 1 104 ? 13.165 -0.320 -26.039 1.00 86.19 104 ASP A CA 1
ATOM 818 C C . ASP A 1 104 ? 13.670 0.949 -26.751 1.00 86.19 104 ASP A C 1
ATOM 820 O O . ASP A 1 104 ? 12.910 1.892 -26.972 1.00 86.19 104 ASP A O 1
ATOM 824 N N . ASN A 1 105 ? 14.968 1.002 -27.057 1.00 82.50 105 ASN A N 1
ATOM 825 C CA . ASN A 1 105 ? 15.639 2.174 -27.641 1.00 82.50 105 ASN A CA 1
ATOM 826 C C . ASN A 1 105 ? 15.467 3.499 -26.865 1.00 82.50 105 ASN A C 1
ATOM 828 O O . ASN A 1 105 ? 15.493 4.574 -27.466 1.00 82.50 105 ASN A O 1
ATOM 832 N N . ALA A 1 106 ? 15.311 3.456 -25.536 1.00 78.19 106 ALA A N 1
ATOM 833 C CA . ALA A 1 106 ? 15.220 4.666 -24.718 1.00 78.19 106 ALA A CA 1
ATOM 834 C C . ALA A 1 106 ? 16.428 5.605 -24.930 1.00 78.19 106 ALA A C 1
ATOM 836 O O . ALA A 1 106 ? 17.531 5.351 -24.440 1.00 78.19 106 ALA A O 1
ATOM 837 N N . GLY A 1 107 ? 16.205 6.733 -25.611 1.00 66.50 107 GLY A N 1
ATOM 838 C CA . GLY A 1 107 ? 17.060 7.907 -25.472 1.00 66.50 107 GLY A CA 1
ATOM 839 C C . GLY A 1 107 ? 16.891 8.425 -24.048 1.00 66.50 107 GLY A C 1
ATOM 840 O O . GLY A 1 107 ? 15.757 8.531 -23.590 1.00 66.50 107 GLY A O 1
ATOM 841 N N . LYS A 1 108 ? 17.988 8.675 -23.324 1.00 61.09 108 LYS A N 1
ATOM 842 C CA . LYS A 1 108 ? 18.024 9.057 -21.896 1.00 61.09 108 LYS A CA 1
ATOM 843 C C . LYS A 1 108 ? 17.377 10.438 -21.607 1.00 61.09 108 LYS A C 1
ATOM 845 O O . LYS A 1 108 ? 18.014 11.316 -21.027 1.00 61.09 108 LYS A O 1
ATOM 850 N N . SER A 1 109 ? 16.138 10.663 -22.033 1.00 64.94 109 SER A N 1
ATOM 851 C CA . SER A 1 109 ? 15.373 11.898 -21.860 1.00 64.94 109 SER A CA 1
ATOM 852 C C . SER A 1 109 ? 14.762 11.958 -20.457 1.00 64.94 109 SER A C 1
ATOM 854 O O . SER A 1 109 ? 14.299 10.946 -19.925 1.00 64.94 109 SER A O 1
ATOM 856 N N . LYS A 1 110 ? 14.776 13.148 -19.847 1.00 60.84 110 LYS A N 1
ATOM 857 C CA . LYS A 1 110 ? 14.206 13.404 -18.515 1.00 60.84 110 LYS A CA 1
ATOM 858 C C . LYS A 1 110 ? 12.717 13.734 -18.621 1.00 60.84 110 LYS A C 1
ATOM 860 O O . LYS A 1 110 ? 12.329 14.464 -19.531 1.00 60.84 110 LYS A O 1
ATOM 865 N N . ALA A 1 111 ? 11.914 13.218 -17.695 1.00 61.91 111 ALA A N 1
ATOM 866 C CA . ALA A 1 111 ? 10.532 13.652 -17.520 1.00 61.91 111 ALA A CA 1
ATOM 867 C C . ALA A 1 111 ? 10.491 14.901 -16.623 1.00 61.91 111 ALA A C 1
ATOM 869 O O . ALA A 1 111 ? 11.206 14.955 -15.624 1.00 61.91 111 ALA A O 1
ATOM 870 N N . ASP A 1 112 ? 9.665 15.882 -16.985 1.00 67.69 112 ASP A N 1
ATOM 871 C CA . ASP A 1 112 ? 9.394 17.084 -16.189 1.00 67.69 112 ASP A CA 1
ATOM 872 C C . ASP A 1 112 ? 7.931 17.042 -15.724 1.00 67.69 112 ASP A C 1
ATOM 874 O O . ASP A 1 112 ? 7.034 16.780 -16.531 1.00 67.69 112 ASP A O 1
ATOM 878 N N . VAL A 1 113 ? 7.687 17.235 -14.425 1.00 69.06 113 VAL A N 1
ATOM 879 C CA . VAL A 1 113 ? 6.334 17.241 -13.846 1.00 69.06 113 VAL A CA 1
ATOM 880 C C . VAL A 1 113 ? 5.932 18.692 -13.624 1.00 69.06 113 VAL A C 1
ATOM 882 O O . VAL A 1 113 ? 6.518 19.367 -12.784 1.00 69.06 113 VAL A O 1
ATOM 885 N N . GLN A 1 114 ? 4.928 19.165 -14.364 1.00 63.19 114 GLN A N 1
ATOM 886 C CA . GLN A 1 114 ? 4.372 20.50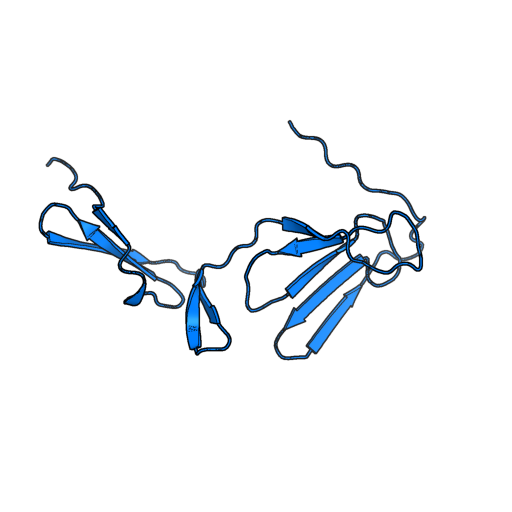5 -14.171 1.00 63.19 114 GLN A CA 1
ATOM 887 C C . GLN A 1 114 ? 3.116 20.447 -13.303 1.00 63.19 114 GLN A C 1
ATOM 889 O O . GLN A 1 114 ? 2.186 19.692 -13.599 1.00 63.19 114 GLN A O 1
ATOM 894 N N . GLU A 1 115 ? 3.089 21.251 -12.242 1.00 55.38 115 GLU A N 1
ATOM 895 C CA . GLU A 1 115 ? 1.866 21.518 -11.486 1.00 55.38 115 GLU A CA 1
ATOM 896 C C . GLU A 1 115 ? 0.927 22.397 -12.329 1.00 55.38 115 GLU A C 1
ATOM 898 O O . GLU A 1 115 ? 1.376 23.305 -13.033 1.00 55.38 115 GLU A O 1
ATOM 903 N N . LYS A 1 116 ? -0.372 22.082 -12.297 1.00 45.16 116 LYS A N 1
ATOM 904 C CA . LYS A 1 116 ? -1.435 22.877 -12.926 1.00 45.16 116 LYS A CA 1
ATOM 905 C C . LYS A 1 116 ? -2.027 23.871 -11.943 1.00 45.16 116 LYS A C 1
ATOM 907 O O . LYS A 1 116 ? -2.209 23.470 -10.773 1.00 45.16 116 LYS A O 1
#

pLDDT: mean 86.65, std 15.07, range [43.88, 98.38]

Organism: NCBI:txid408170

Foldseek 3Di:
DDDFDFPDWPQQPDDQFWTWTQTPVRDIDIDGHPGGQWDQDPVGGTDGFAQDWDKDPPPDPPDPPWIWIWGDDDQKTWIAIQWADQWQRIWIDHPNDIDIGGDPPGDGDGDDDDDD

Sequence (116 aa):
PEESKIVKELTGERTENSKEFLLEDGTKMIAQYNEPVHYKDSKGKWVEYNNTLSEDKTASPDEAGDSSYTNKSSDISVNLSNKAKSKNMISLQSNGYKISWGYDNAGKSKADVQEK

Radius of gyration: 19.91 Å; chains: 1; bounding box: 59×34×48 Å